Protein AF-A0A317CN21-F1 (afdb_monomer_lite)

Structure (mmCIF, N/CA/C/O backbone):
data_AF-A0A317CN21-F1
#
_entry.id   AF-A0A317CN21-F1
#
loop_
_atom_site.group_PDB
_atom_site.id
_atom_site.type_symbol
_atom_site.label_atom_id
_atom_site.label_alt_id
_atom_site.label_comp_id
_atom_site.label_asym_id
_atom_site.label_entity_id
_atom_site.label_seq_id
_atom_site.pdbx_PDB_ins_code
_atom_site.Cartn_x
_atom_site.Cartn_y
_atom_site.Cartn_z
_atom_site.occupancy
_atom_site.B_iso_or_equiv
_atom_site.auth_seq_id
_atom_site.auth_comp_id
_atom_site.auth_asym_id
_atom_site.auth_atom_id
_atom_site.pdbx_PDB_model_num
ATOM 1 N N . MET A 1 1 ? 0.277 -0.979 33.218 1.00 42.03 1 MET A N 1
ATOM 2 C CA . MET A 1 1 ? -0.436 -1.482 32.020 1.00 42.03 1 MET A CA 1
ATOM 3 C C . MET A 1 1 ? -1.861 -0.937 32.044 1.00 42.03 1 MET A C 1
ATOM 5 O O . MET A 1 1 ? -2.724 -1.525 32.680 1.00 42.03 1 MET A O 1
ATOM 9 N N . LYS A 1 2 ? -2.090 0.255 31.475 1.00 41.59 2 LYS A N 1
ATOM 10 C CA . LYS A 1 2 ? -3.412 0.903 31.476 1.00 41.59 2 LYS A CA 1
ATOM 11 C C . LYS A 1 2 ? -4.281 0.246 30.405 1.00 41.59 2 LYS A C 1
ATOM 13 O O . LYS A 1 2 ? -3.890 0.182 29.244 1.00 41.59 2 LYS A O 1
ATOM 18 N N . GLN A 1 3 ? -5.416 -0.289 30.835 1.00 57.91 3 GLN A N 1
ATOM 19 C CA . GLN A 1 3 ? -6.407 -0.935 29.988 1.00 57.91 3 GLN A CA 1
ATOM 20 C C . GLN A 1 3 ? -6.950 0.043 28.936 1.00 57.91 3 GLN A C 1
ATOM 22 O O . GLN A 1 3 ? -7.319 1.163 29.273 1.00 57.91 3 GLN A O 1
ATOM 27 N N . ALA A 1 4 ? -7.074 -0.405 27.685 1.00 45.97 4 ALA A N 1
ATOM 28 C CA . ALA A 1 4 ? -8.031 0.166 26.743 1.00 45.97 4 ALA A CA 1
ATOM 29 C C . ALA A 1 4 ? -9.234 -0.779 26.691 1.00 45.97 4 ALA A C 1
ATOM 31 O O . ALA A 1 4 ? -9.280 -1.773 25.956 1.00 45.97 4 ALA A O 1
ATOM 32 N N . GLN A 1 5 ? -10.145 -0.477 27.609 1.00 46.22 5 GLN A N 1
ATOM 33 C CA . GLN A 1 5 ? -11.569 -0.767 27.600 1.00 46.22 5 GLN A CA 1
ATOM 34 C C . GLN A 1 5 ? -12.124 -0.735 26.165 1.00 46.22 5 GLN A C 1
ATOM 36 O O . GLN A 1 5 ? -11.678 0.056 25.334 1.00 46.22 5 GLN A O 1
ATOM 41 N N . LEU A 1 6 ? -13.064 -1.636 25.876 1.00 52.81 6 LEU A N 1
ATOM 42 C CA . LEU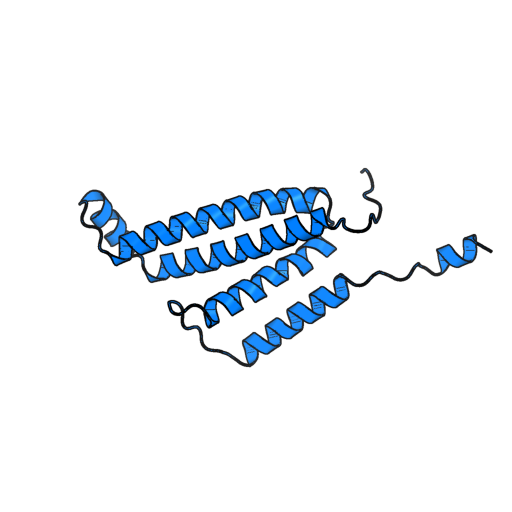 A 1 6 ? -13.756 -1.817 24.597 1.00 52.81 6 LEU A CA 1
ATOM 43 C C . LEU A 1 6 ? -14.583 -0.572 24.222 1.00 52.81 6 LEU A C 1
ATOM 45 O O . LEU A 1 6 ? -15.806 -0.634 24.178 1.00 52.81 6 LEU A O 1
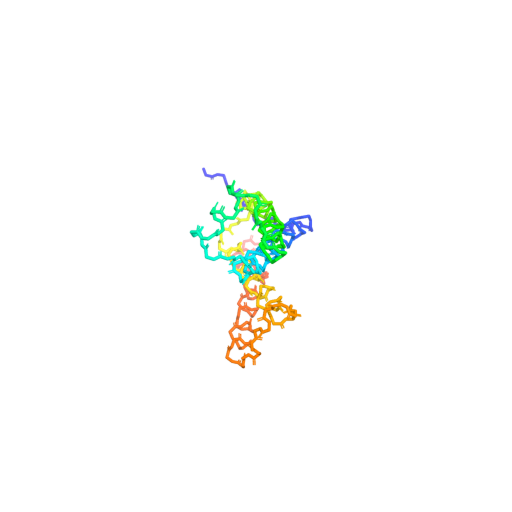ATOM 49 N N . ASN A 1 7 ? -13.945 0.568 23.961 1.00 51.91 7 ASN A N 1
ATOM 50 C CA . ASN A 1 7 ? -14.645 1.693 23.364 1.00 51.91 7 ASN A CA 1
ATOM 51 C C . ASN A 1 7 ? -15.054 1.296 21.939 1.00 51.91 7 ASN A C 1
ATOM 53 O O . ASN A 1 7 ? -14.225 0.744 21.200 1.00 51.91 7 ASN A O 1
ATOM 57 N N . PRO A 1 8 ? -16.315 1.541 21.541 1.00 63.34 8 PRO A N 1
ATOM 58 C CA . PRO A 1 8 ? -16.724 1.359 20.160 1.00 63.34 8 PRO A CA 1
ATOM 59 C C . PRO A 1 8 ? -15.805 2.203 19.274 1.00 63.34 8 PRO A C 1
ATOM 61 O O . PRO A 1 8 ? -15.498 3.356 19.585 1.00 63.34 8 PRO A O 1
ATOM 64 N N . ILE A 1 9 ? -15.311 1.597 18.196 1.00 70.12 9 ILE A N 1
ATOM 65 C CA . ILE A 1 9 ? -14.409 2.264 17.260 1.00 70.12 9 ILE A CA 1
ATOM 66 C C . ILE A 1 9 ? -15.154 3.478 16.696 1.00 70.12 9 ILE A C 1
ATOM 68 O O . ILE A 1 9 ? -16.180 3.325 16.035 1.00 70.12 9 ILE A O 1
ATOM 72 N N . SER A 1 10 ? -14.657 4.683 16.984 1.00 81.38 10 SER A N 1
ATOM 73 C CA . SER A 1 10 ? -15.277 5.915 16.493 1.00 81.38 10 SER A CA 1
AT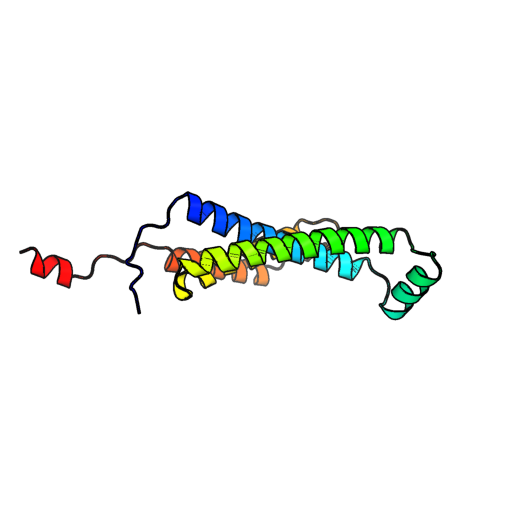OM 74 C C . SER A 1 10 ? -15.262 5.955 14.960 1.00 81.38 10 SER A C 1
ATOM 76 O O . SER A 1 10 ? -14.352 5.408 14.332 1.00 81.38 10 SER A O 1
ATOM 78 N N . ALA A 1 11 ? -16.221 6.646 14.337 1.00 85.38 11 ALA A N 1
ATOM 79 C CA . ALA A 1 11 ? -16.248 6.807 12.878 1.00 85.38 11 ALA A CA 1
ATOM 80 C C . ALA A 1 11 ? -14.925 7.385 12.337 1.00 85.38 11 ALA A C 1
ATOM 82 O O . ALA A 1 11 ? -14.401 6.923 11.328 1.00 85.38 11 ALA A O 1
ATOM 83 N N . ARG A 1 12 ? -14.320 8.329 13.071 1.00 86.94 12 ARG A N 1
ATOM 84 C CA . ARG A 1 12 ? -13.005 8.898 12.743 1.00 86.94 12 ARG A CA 1
ATOM 85 C C . ARG A 1 12 ? -11.910 7.832 12.694 1.00 86.94 12 ARG A C 1
ATOM 87 O O . ARG A 1 12 ? -11.068 7.859 11.804 1.00 86.94 12 ARG A O 1
ATOM 94 N N . THR A 1 13 ? -11.921 6.892 13.632 1.00 86.44 13 THR A N 1
ATOM 95 C CA . THR A 1 13 ? -10.947 5.800 13.675 1.00 86.44 13 THR A CA 1
ATOM 96 C C . THR A 1 13 ? -11.075 4.881 12.462 1.00 86.44 13 THR A C 1
ATOM 98 O O . THR A 1 13 ? -10.063 4.525 11.862 1.00 86.44 13 THR A O 1
ATOM 101 N N . TRP A 1 14 ? -12.306 4.539 12.076 1.00 88.19 14 TRP A N 1
ATOM 102 C CA . TRP A 1 14 ? -12.568 3.754 10.869 1.00 88.19 14 TRP A CA 1
ATOM 103 C C . TRP A 1 14 ? -12.081 4.455 9.604 1.00 88.19 14 TRP A C 1
ATOM 105 O O . TRP A 1 14 ? -11.447 3.817 8.768 1.00 88.19 14 TRP A O 1
ATOM 115 N N . LEU A 1 15 ? -12.312 5.766 9.489 1.00 92.56 15 LEU A N 1
ATOM 116 C CA . LEU A 1 15 ? -11.831 6.556 8.354 1.00 92.56 15 LEU A CA 1
ATOM 117 C C . LEU A 1 15 ? -10.302 6.555 8.263 1.00 92.56 15 LEU A C 1
ATOM 119 O O . LEU A 1 15 ? -9.759 6.358 7.180 1.00 92.56 15 LEU A O 1
ATOM 123 N N . ILE A 1 16 ? -9.603 6.731 9.388 1.00 93.62 16 ILE A N 1
ATOM 124 C CA . ILE A 1 16 ? -8.133 6.735 9.408 1.00 93.62 16 ILE A CA 1
ATOM 125 C C . ILE A 1 16 ? -7.571 5.356 9.054 1.00 93.62 16 ILE A C 1
ATOM 127 O O . ILE A 1 16 ? -6.624 5.259 8.276 1.00 93.62 16 ILE A O 1
ATOM 131 N N . LEU A 1 17 ? -8.171 4.291 9.587 1.00 93.50 17 LEU A N 1
ATOM 132 C CA . LEU A 1 17 ? -7.801 2.918 9.258 1.00 93.50 17 LEU A CA 1
ATOM 133 C C . LEU A 1 17 ? -8.005 2.620 7.768 1.00 93.50 17 LEU A C 1
ATOM 135 O O . LEU A 1 17 ? -7.099 2.100 7.121 1.00 93.50 17 LEU A O 1
ATOM 139 N N . LEU A 1 18 ? -9.171 2.967 7.219 1.00 94.25 18 LEU A N 1
ATOM 140 C CA . LEU A 1 18 ? -9.473 2.751 5.806 1.00 94.25 18 LEU A CA 1
ATOM 141 C C . LEU A 1 18 ? -8.521 3.549 4.911 1.00 94.25 18 LEU A C 1
ATOM 143 O O . LEU A 1 18 ? -8.000 3.006 3.941 1.00 94.25 18 LEU A O 1
ATOM 147 N N . LEU A 1 19 ? -8.236 4.804 5.265 1.00 96.94 19 LEU A N 1
ATOM 148 C CA . LEU A 1 19 ? -7.268 5.628 4.548 1.00 96.94 19 LEU A CA 1
ATOM 149 C C . LEU A 1 19 ? -5.865 5.005 4.578 1.00 96.94 19 LEU A C 1
ATOM 151 O O . LEU A 1 19 ? -5.216 4.937 3.539 1.00 96.94 19 LEU A O 1
ATOM 155 N N . ALA A 1 20 ? -5.411 4.501 5.730 1.00 96.75 20 ALA A N 1
ATOM 156 C CA . ALA A 1 20 ? -4.127 3.805 5.840 1.00 96.75 20 ALA A CA 1
ATOM 157 C C . ALA A 1 20 ? -4.075 2.555 4.944 1.00 96.75 20 ALA A C 1
ATOM 159 O O . ALA A 1 20 ? -3.082 2.314 4.258 1.00 96.75 20 ALA A O 1
ATOM 160 N N . ILE A 1 21 ? -5.157 1.777 4.907 1.00 96.56 21 ILE A N 1
ATOM 161 C CA . ILE A 1 21 ? -5.272 0.578 4.068 1.00 96.56 21 ILE A CA 1
ATOM 162 C C . ILE A 1 21 ? -5.230 0.943 2.576 1.00 96.56 21 ILE A C 1
ATOM 164 O O . ILE A 1 21 ? -4.466 0.340 1.823 1.00 96.56 21 ILE A O 1
ATOM 168 N N . ILE A 1 22 ? -5.995 1.954 2.153 1.00 97.06 22 ILE A N 1
ATOM 169 C CA . ILE A 1 22 ? -6.028 2.415 0.758 1.00 97.06 22 ILE A CA 1
ATOM 170 C C . ILE A 1 22 ? -4.663 2.968 0.340 1.00 97.06 22 ILE A C 1
ATOM 172 O O . ILE A 1 22 ? -4.157 2.599 -0.716 1.00 97.06 22 ILE A O 1
ATOM 176 N N . LEU A 1 23 ? -4.029 3.799 1.172 1.00 97.88 23 LEU A N 1
ATOM 177 C CA . LEU A 1 23 ? -2.690 4.326 0.893 1.00 97.88 23 LEU A CA 1
ATOM 178 C C . LEU A 1 23 ? -1.641 3.215 0.801 1.00 97.88 23 LEU A C 1
ATOM 180 O O . LEU A 1 23 ? -0.761 3.284 -0.052 1.00 97.88 23 LEU A O 1
ATOM 184 N N . THR A 1 24 ? -1.756 2.174 1.631 1.00 97.62 24 THR A N 1
ATOM 185 C CA . THR A 1 24 ? -0.892 0.987 1.536 1.00 97.62 24 THR A CA 1
ATOM 186 C C . THR A 1 24 ? -1.079 0.291 0.192 1.00 97.62 24 THR A C 1
ATOM 188 O O . THR A 1 24 ? -0.092 -0.036 -0.464 1.00 97.62 24 THR A O 1
ATOM 191 N N . ALA A 1 25 ? -2.329 0.112 -0.246 1.00 97.06 25 ALA A N 1
ATOM 192 C CA . ALA A 1 25 ? -2.628 -0.530 -1.518 1.00 97.06 25 ALA A CA 1
ATOM 193 C C . ALA A 1 25 ? -2.120 0.279 -2.719 1.00 97.06 25 ALA A C 1
ATOM 195 O O . ALA A 1 25 ? -1.426 -0.268 -3.573 1.00 97.06 25 ALA A O 1
ATOM 196 N N . ILE A 1 26 ? -2.392 1.588 -2.744 1.00 96.69 26 ILE A N 1
ATOM 197 C CA . ILE A 1 26 ? -1.870 2.507 -3.764 1.00 96.69 26 ILE A CA 1
ATOM 198 C C . ILE A 1 26 ? -0.339 2.452 -3.775 1.00 96.69 26 ILE A C 1
ATOM 200 O O . ILE A 1 26 ? 0.256 2.258 -4.830 1.00 96.69 26 ILE A O 1
ATOM 204 N N . GLY A 1 27 ? 0.298 2.543 -2.603 1.00 97.50 27 GLY A N 1
ATOM 205 C CA . GLY A 1 27 ? 1.751 2.471 -2.471 1.00 97.50 27 GLY A CA 1
ATOM 206 C C . GLY A 1 27 ? 2.338 1.212 -3.109 1.00 97.50 27 GLY A C 1
ATOM 207 O O . GLY A 1 27 ? 3.251 1.302 -3.927 1.00 97.50 27 GLY A O 1
ATOM 208 N N . GLN A 1 28 ? 1.772 0.045 -2.800 1.00 96.75 28 GLN A N 1
ATOM 209 C CA . GLN A 1 28 ? 2.234 -1.233 -3.347 1.00 96.75 28 GLN A CA 1
ATOM 210 C C . GLN A 1 28 ? 2.018 -1.356 -4.862 1.00 96.75 28 GLN A C 1
ATOM 212 O O . GLN A 1 28 ? 2.905 -1.851 -5.558 1.00 96.75 28 GLN A O 1
ATOM 217 N N . ILE A 1 29 ? 0.885 -0.879 -5.387 1.00 96.25 29 ILE A N 1
ATOM 218 C CA . ILE A 1 29 ? 0.606 -0.895 -6.832 1.00 96.25 29 ILE A CA 1
ATOM 219 C C . ILE A 1 29 ? 1.609 -0.013 -7.579 1.00 96.25 29 ILE A C 1
ATOM 221 O O . ILE A 1 29 ? 2.221 -0.464 -8.543 1.00 96.25 29 ILE A O 1
ATOM 225 N N . PHE A 1 30 ? 1.835 1.216 -7.112 1.00 96.75 30 PHE A N 1
ATOM 226 C CA . PHE A 1 30 ? 2.774 2.145 -7.745 1.00 96.75 30 PHE A CA 1
ATOM 227 C C . PHE A 1 30 ? 4.230 1.679 -7.639 1.00 96.75 30 PHE A C 1
ATOM 229 O O . PHE A 1 30 ? 4.982 1.787 -8.605 1.00 96.75 30 PHE A O 1
ATOM 236 N N . MET A 1 31 ? 4.626 1.065 -6.519 1.00 96.88 31 MET A N 1
ATOM 237 C CA . MET A 1 31 ? 5.936 0.410 -6.421 1.00 96.88 31 MET A CA 1
ATOM 238 C C . MET A 1 31 ? 6.072 -0.741 -7.422 1.00 96.88 31 MET A C 1
ATOM 240 O O . MET A 1 31 ? 7.126 -0.898 -8.035 1.00 96.88 31 MET A O 1
ATOM 244 N N . LYS A 1 32 ? 5.013 -1.534 -7.624 1.00 95.81 32 LYS A N 1
ATOM 245 C CA . LYS A 1 32 ? 5.022 -2.611 -8.618 1.00 95.81 32 LYS A CA 1
ATOM 246 C C . LYS A 1 32 ? 5.101 -2.067 -10.046 1.00 95.81 32 LYS A C 1
ATOM 248 O O . LYS A 1 32 ? 5.856 -2.616 -10.840 1.00 95.81 32 LYS A O 1
ATOM 253 N N . LEU A 1 33 ? 4.370 -0.997 -10.358 1.00 94.88 33 LEU A N 1
ATOM 254 C CA . LEU A 1 33 ? 4.431 -0.312 -11.654 1.00 94.88 33 LEU A CA 1
ATOM 255 C C . LEU A 1 33 ? 5.826 0.235 -11.935 1.00 94.88 33 LEU A C 1
ATOM 257 O O . LEU A 1 33 ? 6.386 -0.037 -12.994 1.00 94.88 33 LEU A O 1
ATOM 261 N N . SER A 1 34 ? 6.410 0.917 -10.954 1.00 95.62 34 SER A N 1
ATOM 262 C CA . SER A 1 34 ? 7.785 1.398 -11.014 1.00 95.62 34 SER A CA 1
ATOM 263 C C . SER A 1 34 ? 8.773 0.262 -11.287 1.00 95.62 34 SER A C 1
ATOM 265 O O . SER A 1 34 ? 9.573 0.349 -12.213 1.00 95.62 34 SER A O 1
ATOM 267 N N . ALA A 1 35 ? 8.663 -0.849 -10.555 1.00 94.56 35 ALA A N 1
ATOM 268 C CA . ALA A 1 35 ? 9.551 -1.998 -10.717 1.00 94.56 35 ALA A CA 1
ATOM 269 C C . ALA A 1 35 ? 9.443 -2.687 -12.090 1.00 94.56 35 ALA A C 1
ATOM 271 O O . ALA A 1 35 ? 10.362 -3.404 -12.472 1.00 94.56 35 ALA A O 1
ATOM 272 N N . VAL A 1 36 ? 8.326 -2.520 -12.804 1.00 93.69 36 VAL A N 1
ATOM 273 C CA . VAL A 1 36 ? 8.138 -3.051 -14.166 1.00 93.69 36 VAL A CA 1
ATOM 274 C C . VAL A 1 36 ? 8.650 -2.074 -15.230 1.00 93.69 36 VAL A C 1
ATOM 276 O O . VAL A 1 36 ? 9.073 -2.520 -16.289 1.00 93.69 36 VAL A O 1
ATOM 279 N N . GLN A 1 37 ? 8.611 -0.766 -14.962 1.00 93.38 37 GLN A N 1
ATOM 280 C CA . GLN A 1 37 ? 9.000 0.281 -15.915 1.00 93.38 37 GLN A CA 1
ATOM 281 C C . GLN A 1 37 ? 10.481 0.665 -15.843 1.00 93.38 37 GLN A C 1
ATOM 283 O O . GLN A 1 37 ? 11.033 1.132 -16.832 1.00 93.38 37 GLN A O 1
ATOM 288 N N . LEU A 1 38 ? 11.112 0.535 -14.674 1.00 95.06 38 LEU A N 1
ATOM 289 C CA . LEU A 1 38 ? 12.512 0.908 -14.499 1.00 95.06 38 LEU A CA 1
ATOM 290 C C . LEU A 1 38 ? 13.440 -0.091 -15.191 1.00 95.06 38 LEU A C 1
ATOM 292 O O . LEU A 1 38 ? 13.305 -1.306 -15.022 1.00 95.06 38 LEU A O 1
ATOM 296 N N . SER A 1 39 ? 14.442 0.446 -15.885 1.00 94.06 39 SER A N 1
ATOM 297 C CA . SER A 1 39 ? 15.565 -0.336 -16.398 1.00 94.06 39 SER A CA 1
ATOM 298 C C . SER A 1 39 ? 16.297 -1.064 -15.267 1.00 94.06 39 SER A C 1
ATOM 300 O O . SER A 1 39 ? 16.185 -0.720 -14.082 1.00 94.06 39 SER A O 1
ATOM 302 N N . ALA A 1 40 ? 17.101 -2.068 -15.626 1.00 94.44 40 ALA A N 1
ATOM 303 C CA . ALA A 1 40 ? 17.918 -2.781 -14.653 1.00 94.44 40 ALA A CA 1
ATOM 304 C C . ALA A 1 40 ? 18.769 -1.795 -13.833 1.00 94.44 40 ALA A C 1
ATOM 306 O O . ALA A 1 40 ? 19.313 -0.835 -14.374 1.00 94.44 40 ALA A O 1
ATOM 307 N N . TRP A 1 41 ? 18.924 -2.049 -12.529 1.00 91.69 41 TRP A N 1
ATOM 308 C CA . TRP A 1 41 ? 19.575 -1.115 -11.597 1.00 91.69 41 TRP A CA 1
ATOM 309 C C . TRP A 1 41 ? 20.920 -0.561 -12.090 1.00 91.69 41 TRP A C 1
ATOM 311 O O . TRP A 1 41 ? 21.189 0.624 -11.918 1.00 91.69 41 TRP A O 1
ATOM 321 N N . GLY A 1 42 ? 21.759 -1.400 -12.708 1.00 92.88 42 GLY A N 1
ATOM 322 C CA . GLY A 1 42 ? 23.052 -0.969 -13.247 1.00 92.88 42 GLY A CA 1
ATOM 323 C C . GLY A 1 42 ? 22.925 0.027 -14.404 1.00 92.88 42 GLY A C 1
ATOM 324 O O . GLY A 1 42 ? 23.643 1.023 -14.431 1.00 92.88 42 GLY A O 1
ATOM 325 N N . GLU A 1 43 ? 21.987 -0.215 -15.319 1.00 93.81 43 GLU A N 1
ATOM 326 C CA . GLU A 1 43 ? 21.709 0.649 -16.472 1.00 93.81 43 GLU A CA 1
ATOM 327 C C . GLU A 1 43 ? 21.039 1.947 -16.028 1.00 93.81 43 GLU A C 1
ATOM 329 O O . GLU A 1 43 ? 21.485 3.024 -16.408 1.00 93.81 43 GLU A O 1
ATOM 334 N N . LEU A 1 44 ? 20.045 1.864 -15.137 1.00 94.50 44 LEU A N 1
ATOM 335 C CA . LEU A 1 44 ? 19.365 3.031 -14.578 1.00 94.50 44 LEU A CA 1
ATOM 336 C C . LEU A 1 44 ? 20.364 4.004 -13.939 1.00 94.50 44 LEU A C 1
ATOM 338 O O . LEU A 1 44 ? 20.318 5.203 -14.203 1.00 94.50 44 LEU A O 1
ATOM 342 N N . VAL A 1 45 ? 21.299 3.500 -13.127 1.00 95.44 45 VAL A N 1
ATOM 343 C CA . VAL A 1 45 ? 22.325 4.334 -12.482 1.00 95.44 45 VAL A CA 1
ATOM 344 C C . VAL A 1 45 ? 23.212 5.021 -13.522 1.00 95.44 45 VAL A C 1
ATOM 346 O O . VAL A 1 45 ? 23.467 6.220 -13.404 1.00 95.44 45 VAL A O 1
ATOM 349 N N . GLN A 1 46 ? 23.653 4.299 -14.555 1.00 95.56 46 GLN A N 1
ATOM 350 C CA . GLN A 1 46 ? 24.449 4.884 -15.639 1.00 95.56 46 GLN A CA 1
ATOM 351 C C . GLN A 1 46 ? 23.668 5.964 -16.395 1.00 95.56 46 GLN A C 1
ATOM 353 O O . GLN A 1 46 ? 24.192 7.061 -16.592 1.00 95.56 46 GLN A O 1
ATOM 358 N N . SER A 1 47 ? 22.408 5.697 -16.742 1.00 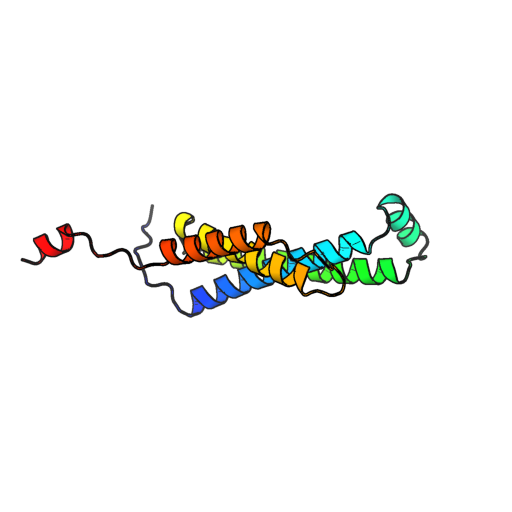94.44 47 SER A N 1
ATOM 359 C CA . SER A 1 47 ? 21.512 6.642 -17.417 1.00 94.44 47 SER A CA 1
ATOM 360 C C . SER A 1 47 ? 21.248 7.896 -16.582 1.00 94.44 47 SER A C 1
ATOM 362 O O . SER A 1 47 ? 21.195 8.994 -17.134 1.00 94.44 47 SER A O 1
ATOM 364 N N . ILE A 1 48 ? 21.151 7.772 -15.252 1.00 94.75 48 ILE A N 1
ATOM 365 C CA . ILE A 1 48 ? 21.050 8.922 -14.339 1.00 94.75 48 ILE A CA 1
ATOM 366 C C . ILE A 1 48 ? 22.333 9.761 -14.386 1.00 94.75 48 ILE A C 1
ATOM 368 O O . ILE A 1 48 ? 22.256 10.974 -14.576 1.00 94.75 48 ILE A O 1
ATOM 372 N N . TYR A 1 49 ? 23.511 9.141 -14.248 1.00 96.12 49 TYR A N 1
ATOM 373 C CA . TYR A 1 49 ? 24.790 9.866 -14.281 1.00 96.12 49 TYR A CA 1
ATOM 374 C C . TYR A 1 49 ? 25.049 10.549 -15.628 1.00 96.12 49 TYR A C 1
ATOM 376 O O . TYR A 1 49 ? 25.564 11.668 -15.664 1.00 96.12 49 TYR A O 1
ATOM 384 N N . ALA A 1 50 ? 24.684 9.888 -16.726 1.00 96.31 50 ALA A N 1
ATOM 385 C CA . ALA A 1 50 ? 24.839 10.401 -18.081 1.00 96.31 50 ALA A CA 1
ATOM 386 C C . ALA A 1 50 ? 23.731 11.386 -18.497 1.00 96.31 50 ALA A C 1
ATOM 388 O O . ALA A 1 50 ? 23.806 11.934 -19.596 1.00 96.31 50 ALA A O 1
ATOM 389 N N . TRP A 1 51 ? 22.713 11.615 -17.654 1.00 94.06 51 TRP A N 1
ATOM 390 C CA . TRP A 1 51 ? 21.511 12.392 -17.989 1.00 94.06 51 TRP A CA 1
ATOM 391 C C . TRP A 1 51 ? 20.777 11.883 -19.246 1.00 94.06 51 TRP A C 1
ATOM 393 O O . TRP A 1 51 ? 20.213 12.657 -20.017 1.00 94.06 51 TRP A O 1
ATOM 403 N N . GLN A 1 52 ? 20.767 10.565 -19.443 1.00 95.25 52 GLN A N 1
ATOM 404 C CA . GLN A 1 52 ? 20.191 9.862 -20.596 1.00 95.25 52 GLN A CA 1
ATOM 405 C C . GLN A 1 52 ? 19.073 8.908 -20.159 1.00 95.25 52 GLN A C 1
ATOM 407 O O . GLN A 1 52 ? 19.063 7.729 -20.499 1.00 95.25 52 GLN A O 1
ATOM 412 N N . LEU A 1 53 ? 18.127 9.412 -19.367 1.00 95.19 53 LEU A N 1
ATOM 413 C CA . LEU A 1 53 ? 16.971 8.629 -18.934 1.00 95.19 53 LEU A CA 1
ATOM 414 C C . LEU A 1 53 ? 15.999 8.395 -20.092 1.00 95.19 53 LEU A C 1
ATOM 416 O O . LEU A 1 53 ? 15.644 9.329 -20.819 1.00 95.19 53 LEU A O 1
ATOM 420 N N . SER A 1 54 ? 15.524 7.158 -20.228 1.00 95.44 54 SER A N 1
ATOM 421 C CA . SER A 1 54 ? 14.440 6.852 -21.155 1.00 95.44 54 SER A CA 1
ATOM 422 C C . SER A 1 54 ? 13.114 7.445 -20.655 1.00 95.44 54 SER A C 1
ATOM 424 O O . SER A 1 54 ? 12.949 7.788 -19.481 1.00 95.44 54 SER A O 1
ATOM 426 N N . SER A 1 55 ? 12.123 7.553 -21.544 1.00 94.94 55 SER A N 1
ATOM 427 C CA . SER A 1 55 ? 10.774 7.983 -21.138 1.00 94.94 55 SER A CA 1
ATOM 428 C C . SER A 1 55 ? 10.117 7.008 -20.152 1.00 94.94 55 SER A C 1
ATOM 430 O O . SER A 1 55 ? 9.282 7.430 -19.353 1.00 94.94 55 SER A O 1
ATOM 432 N N . GLU A 1 56 ? 10.487 5.727 -20.203 1.00 94.12 56 GLU A N 1
ATOM 433 C CA . GLU A 1 56 ? 10.002 4.691 -19.286 1.00 94.12 56 GLU A CA 1
ATOM 434 C C . GLU A 1 56 ? 10.643 4.838 -17.905 1.00 94.12 56 GLU A C 1
ATOM 436 O O . GLU A 1 56 ? 9.918 4.849 -16.914 1.00 94.12 56 GLU A O 1
ATOM 441 N N . ASP A 1 57 ? 11.951 5.106 -17.829 1.00 95.88 57 ASP A N 1
ATOM 442 C CA . ASP A 1 57 ? 12.627 5.345 -16.547 1.00 95.88 57 ASP A CA 1
ATOM 443 C C . ASP A 1 57 ? 12.067 6.576 -15.829 1.00 95.88 57 ASP A C 1
ATOM 445 O O . ASP A 1 57 ? 11.855 6.554 -14.618 1.00 95.88 57 ASP A O 1
ATOM 449 N N . ILE A 1 58 ? 11.781 7.654 -16.567 1.00 96.12 58 ILE A N 1
ATOM 450 C CA . ILE A 1 58 ? 11.184 8.867 -15.990 1.00 96.12 58 ILE A CA 1
ATOM 451 C C . ILE A 1 58 ? 9.818 8.545 -15.373 1.00 96.12 58 ILE A C 1
ATOM 453 O O . ILE A 1 58 ? 9.545 8.947 -14.241 1.00 96.12 58 ILE A O 1
ATOM 457 N N . ARG A 1 59 ? 8.964 7.801 -16.087 1.00 95.88 59 ARG A N 1
ATOM 458 C CA . ARG A 1 59 ? 7.657 7.369 -15.564 1.00 95.88 59 ARG A CA 1
ATOM 459 C C . ARG A 1 59 ? 7.818 6.430 -14.370 1.00 95.88 59 ARG A C 1
ATOM 461 O O . ARG A 1 59 ? 7.181 6.657 -13.345 1.00 95.88 59 ARG A O 1
ATOM 468 N N . GLY A 1 60 ? 8.742 5.476 -14.446 1.00 96.12 60 GLY A N 1
ATOM 469 C CA . GLY A 1 60 ? 9.053 4.553 -13.359 1.00 96.12 60 GLY A CA 1
ATOM 470 C C . GLY A 1 60 ? 9.543 5.260 -12.091 1.00 96.12 60 GLY A C 1
ATOM 471 O O . GLY A 1 60 ? 9.157 4.870 -10.988 1.00 96.12 60 GLY A O 1
ATOM 472 N N . LEU A 1 61 ? 10.337 6.329 -12.217 1.00 96.62 61 LEU A N 1
ATOM 473 C CA . LEU A 1 61 ? 10.785 7.163 -11.092 1.00 96.62 61 LEU A CA 1
ATOM 474 C C . LEU A 1 61 ? 9.650 8.020 -10.505 1.00 96.62 61 LEU A C 1
ATOM 476 O O . LEU A 1 61 ? 9.593 8.226 -9.288 1.00 96.62 61 LEU A O 1
ATOM 480 N N . LEU A 1 62 ? 8.728 8.507 -11.339 1.00 96.94 62 LEU A N 1
ATOM 481 C CA . LEU A 1 62 ? 7.524 9.198 -10.867 1.00 96.94 62 LEU A CA 1
ATOM 482 C C . LEU A 1 62 ? 6.610 8.239 -10.097 1.00 96.94 62 LEU A C 1
ATOM 484 O O . LEU A 1 62 ? 6.214 8.548 -8.971 1.00 96.94 62 LEU A O 1
ATOM 488 N N . ASP A 1 63 ? 6.352 7.054 -10.651 1.00 96.38 63 ASP A N 1
ATOM 489 C CA . ASP A 1 63 ? 5.553 6.019 -9.995 1.00 96.38 63 ASP A CA 1
ATOM 490 C C . ASP A 1 63 ? 6.205 5.564 -8.683 1.00 96.38 63 ASP A C 1
ATOM 492 O O . ASP A 1 63 ? 5.521 5.422 -7.669 1.00 96.38 63 ASP A O 1
ATOM 496 N N . PHE A 1 64 ? 7.537 5.437 -8.652 1.00 97.38 64 PHE A N 1
ATOM 497 C CA . PHE A 1 64 ? 8.288 5.176 -7.421 1.00 97.38 64 PHE A CA 1
ATOM 498 C C . PHE A 1 64 ? 8.019 6.246 -6.359 1.00 97.38 64 PHE A C 1
ATOM 500 O O . PHE A 1 64 ? 7.739 5.925 -5.203 1.00 97.38 64 PHE A O 1
ATOM 507 N N . SER A 1 65 ? 8.077 7.519 -6.757 1.00 97.94 65 SER A N 1
ATOM 508 C CA . SER A 1 65 ? 7.908 8.671 -5.865 1.00 97.94 65 SER A CA 1
ATOM 509 C C . SER A 1 65 ? 6.498 8.739 -5.273 1.00 97.94 65 SER A C 1
ATOM 511 O O . SER A 1 65 ? 6.332 9.007 -4.078 1.00 97.94 65 SER A O 1
ATOM 513 N N . VAL A 1 66 ? 5.476 8.445 -6.080 1.00 98.00 66 VAL A N 1
ATOM 514 C CA . VAL A 1 66 ? 4.088 8.306 -5.612 1.00 98.00 66 VAL A CA 1
ATOM 515 C C . VAL A 1 66 ? 3.972 7.116 -4.663 1.00 98.00 66 VAL A C 1
ATOM 517 O O . VAL A 1 66 ? 3.473 7.263 -3.544 1.00 98.00 66 VAL A O 1
ATOM 520 N N . GLY A 1 67 ? 4.492 5.957 -5.073 1.00 97.81 67 GLY A N 1
ATOM 521 C CA . GLY A 1 67 ? 4.432 4.718 -4.308 1.00 97.81 67 GLY A CA 1
ATOM 522 C C . GLY A 1 67 ? 5.040 4.859 -2.914 1.00 97.81 67 GLY A C 1
ATOM 523 O O . GLY A 1 67 ? 4.385 4.550 -1.914 1.00 97.81 67 GLY A O 1
ATOM 524 N N . ILE A 1 68 ? 6.264 5.389 -2.828 1.00 98.19 68 ILE A N 1
ATOM 525 C CA . ILE A 1 68 ? 6.973 5.559 -1.556 1.00 98.19 68 ILE A CA 1
ATOM 526 C C . ILE A 1 68 ? 6.301 6.597 -0.656 1.00 98.19 68 ILE A C 1
ATOM 528 O O . ILE A 1 68 ? 6.207 6.383 0.551 1.00 98.19 68 ILE A O 1
ATOM 532 N N . THR A 1 69 ? 5.762 7.675 -1.232 1.00 98.44 69 THR A N 1
ATOM 533 C CA . THR A 1 69 ? 5.048 8.712 -0.476 1.00 98.44 69 THR A CA 1
ATOM 534 C C . THR A 1 69 ? 3.759 8.158 0.124 1.00 98.44 69 THR A C 1
ATOM 536 O O . THR A 1 69 ? 3.524 8.304 1.325 1.00 98.44 69 THR A O 1
ATOM 539 N N . CYS A 1 70 ? 2.942 7.465 -0.675 1.00 98.19 70 CYS A N 1
ATOM 540 C CA . CYS A 1 70 ? 1.719 6.822 -0.196 1.00 98.19 70 CYS A CA 1
ATOM 541 C C . CYS A 1 70 ? 2.013 5.788 0.895 1.00 98.19 70 CYS A C 1
ATOM 543 O O . CYS A 1 70 ? 1.345 5.789 1.929 1.00 98.19 70 CYS A O 1
ATOM 545 N N . TYR A 1 71 ? 3.033 4.951 0.700 1.00 97.06 71 TYR A N 1
ATOM 546 C CA . TYR A 1 71 ? 3.417 3.928 1.671 1.00 97.06 71 TYR A CA 1
ATOM 547 C C . TYR A 1 71 ? 3.972 4.527 2.972 1.00 97.06 71 TYR A C 1
ATOM 549 O O . TYR A 1 71 ? 3.662 4.062 4.067 1.00 97.06 71 TYR A O 1
ATOM 557 N N . PHE A 1 72 ? 4.752 5.604 2.882 1.00 98.12 72 PHE A N 1
ATOM 558 C CA . PHE A 1 72 ? 5.232 6.317 4.062 1.00 98.12 72 PHE A CA 1
ATOM 559 C C . PHE A 1 72 ? 4.074 6.943 4.852 1.00 98.12 72 PHE A C 1
ATOM 561 O O . PHE A 1 72 ? 3.970 6.743 6.063 1.00 98.12 72 PHE A O 1
ATOM 568 N N . LEU A 1 73 ? 3.152 7.639 4.178 1.00 98.19 73 LEU A N 1
ATOM 569 C CA . LEU A 1 73 ? 1.960 8.200 4.822 1.00 98.19 73 LEU A CA 1
ATOM 570 C C . LEU A 1 73 ? 1.076 7.108 5.436 1.00 98.19 73 LEU A C 1
ATOM 572 O O . LEU A 1 73 ? 0.563 7.287 6.544 1.00 98.19 73 LEU A O 1
ATOM 576 N N . SER A 1 74 ? 0.925 5.965 4.760 1.00 97.62 74 SER A N 1
ATOM 577 C CA . SER A 1 74 ? 0.167 4.836 5.298 1.00 97.62 74 SER A CA 1
ATOM 578 C C . SER A 1 74 ? 0.789 4.300 6.584 1.00 97.62 74 SER A C 1
ATOM 580 O O . SER A 1 74 ? 0.064 4.051 7.546 1.00 97.62 74 SER A O 1
ATOM 582 N N . MET A 1 75 ? 2.121 4.211 6.644 1.00 96.81 75 MET A N 1
ATOM 583 C CA . MET A 1 75 ? 2.860 3.802 7.837 1.00 96.81 75 MET A CA 1
ATOM 584 C C . MET A 1 75 ? 2.618 4.756 9.014 1.00 96.81 75 MET A C 1
ATOM 586 O O . MET A 1 75 ? 2.385 4.296 10.133 1.00 96.81 75 MET A O 1
ATOM 590 N N . LEU A 1 76 ? 2.610 6.073 8.779 1.00 97.38 76 LEU A N 1
ATOM 591 C CA . LEU A 1 76 ? 2.317 7.060 9.827 1.00 97.38 76 LEU A CA 1
ATOM 592 C C . LEU A 1 76 ? 0.897 6.890 10.386 1.00 97.38 76 LEU A C 1
ATOM 594 O O . LEU A 1 76 ? 0.702 6.862 11.606 1.00 97.38 76 LEU A O 1
ATOM 598 N N . LEU A 1 77 ? -0.096 6.723 9.506 1.00 96.06 77 LEU A N 1
ATOM 599 C CA . LEU A 1 77 ? -1.476 6.457 9.924 1.00 96.06 77 LEU A CA 1
ATOM 600 C C . LEU A 1 77 ? -1.606 5.104 10.630 1.00 96.06 77 LEU A C 1
ATOM 602 O O . LEU A 1 77 ? -2.369 4.983 11.585 1.00 96.06 77 LEU A O 1
ATOM 606 N N . TRP A 1 78 ? -0.849 4.099 10.197 1.00 95.12 78 TRP A N 1
ATOM 607 C CA . TRP A 1 78 ? -0.838 2.773 10.802 1.00 95.12 78 TRP A CA 1
ATOM 608 C C . TRP A 1 78 ? -0.298 2.799 12.234 1.00 95.12 78 TRP A C 1
ATOM 610 O O . TRP A 1 78 ? -0.928 2.247 13.136 1.00 95.12 78 TRP A O 1
ATOM 620 N N . ILE A 1 79 ? 0.807 3.508 12.482 1.00 94.31 79 ILE A N 1
ATOM 621 C CA . ILE A 1 79 ? 1.336 3.719 13.840 1.00 94.31 79 ILE A CA 1
ATOM 622 C C . ILE A 1 79 ? 0.280 4.393 14.721 1.00 94.31 79 ILE A C 1
ATOM 624 O O . ILE A 1 79 ? 0.048 3.963 15.854 1.00 94.31 79 ILE A O 1
ATOM 628 N N . TYR A 1 80 ? -0.406 5.409 14.191 1.00 92.19 80 TYR A N 1
ATOM 629 C CA . TYR A 1 80 ? -1.503 6.057 14.903 1.00 92.19 80 TYR A CA 1
ATOM 630 C C . TYR A 1 80 ? -2.636 5.067 15.217 1.00 92.19 80 TYR A C 1
ATOM 632 O O . TYR A 1 80 ? -3.058 4.985 16.367 1.00 92.19 80 TYR A O 1
ATOM 640 N N . VAL A 1 81 ? -3.068 4.252 14.250 1.00 91.25 81 VAL A N 1
ATOM 641 C CA . VAL A 1 81 ? -4.072 3.188 14.431 1.00 91.25 81 VAL A CA 1
ATOM 642 C C . VAL A 1 81 ? -3.702 2.220 15.554 1.00 91.25 81 VAL A C 1
ATOM 644 O O . VAL A 1 81 ? -4.529 1.920 16.422 1.00 91.25 81 VAL A O 1
ATOM 647 N N . LEU A 1 82 ? -2.452 1.763 15.579 1.00 90.75 82 LEU A N 1
ATOM 648 C CA . LEU A 1 82 ? -1.960 0.826 16.588 1.00 90.75 82 LEU A CA 1
ATOM 649 C C . LEU A 1 82 ? -1.896 1.419 18.002 1.00 90.75 82 LEU A C 1
ATOM 651 O O . LEU A 1 82 ? -1.860 0.663 18.972 1.00 90.75 82 LEU A O 1
ATOM 655 N N . SER A 1 83 ? -1.928 2.747 18.149 1.00 90.12 83 SER A N 1
ATOM 656 C CA . SER A 1 83 ? -1.923 3.391 19.470 1.00 90.12 83 SER A CA 1
ATOM 657 C C . SER A 1 83 ? -3.219 3.180 20.269 1.00 90.12 83 SER A C 1
ATOM 659 O O . SER A 1 83 ? -3.210 3.307 21.493 1.00 90.12 83 SER A O 1
ATOM 661 N N . PHE A 1 84 ? -4.326 2.823 19.607 1.00 84.75 84 PHE A N 1
ATOM 662 C CA . PHE A 1 84 ? -5.634 2.622 20.250 1.00 84.75 84 PHE A CA 1
ATOM 663 C C . PHE A 1 84 ? -6.360 1.333 19.831 1.00 84.75 84 PHE A C 1
ATOM 665 O O . PHE A 1 84 ? -7.294 0.919 20.522 1.00 84.75 84 PHE A O 1
ATOM 672 N N . LEU A 1 85 ? -5.967 0.674 18.733 1.00 85.88 85 LEU A N 1
ATOM 673 C CA . LEU A 1 85 ? -6.505 -0.633 18.341 1.00 85.88 85 LEU A CA 1
ATOM 674 C C . LEU A 1 85 ? -5.571 -1.767 18.768 1.00 85.88 85 LEU A C 1
ATOM 676 O O . LEU A 1 85 ? -4.372 -1.751 18.511 1.00 85.88 85 LEU A O 1
ATOM 680 N N . LYS A 1 86 ? -6.144 -2.812 19.377 1.00 85.88 86 LYS A N 1
ATOM 681 C CA . LYS A 1 86 ? -5.403 -4.043 19.680 1.00 85.88 86 LYS A CA 1
ATOM 682 C C . LYS A 1 86 ? -4.956 -4.712 18.383 1.00 85.88 86 LYS A C 1
ATOM 684 O O . LYS A 1 86 ? -5.747 -4.834 17.447 1.00 85.88 86 LYS A O 1
ATOM 689 N N . LEU A 1 87 ? -3.734 -5.245 18.385 1.00 85.31 87 LEU A N 1
ATOM 690 C CA . LEU A 1 87 ? -3.150 -5.961 17.246 1.00 85.31 87 LEU A CA 1
ATOM 691 C C . LEU A 1 87 ? -4.087 -7.058 16.708 1.00 85.31 87 LEU A C 1
ATOM 693 O O . LEU A 1 87 ? -4.319 -7.123 15.506 1.00 85.31 87 LEU A O 1
ATOM 697 N N . SER A 1 88 ? -4.724 -7.843 17.584 1.00 85.00 88 SER A N 1
ATOM 698 C CA . SER A 1 88 ? -5.657 -8.913 17.188 1.00 85.00 88 SER A CA 1
ATOM 699 C C . SER A 1 88 ? -6.882 -8.446 16.389 1.00 85.00 88 SER A C 1
ATOM 701 O O . SER A 1 88 ? -7.468 -9.249 15.672 1.00 85.00 88 SER A O 1
ATOM 703 N N . ARG A 1 89 ? -7.268 -7.166 16.487 1.00 84.12 89 ARG A N 1
ATOM 704 C CA . ARG A 1 89 ? -8.320 -6.555 15.654 1.00 84.12 89 ARG A CA 1
ATOM 705 C C . ARG A 1 89 ? -7.747 -5.822 14.447 1.00 84.12 89 ARG A C 1
ATOM 707 O O . ARG A 1 89 ? -8.342 -5.852 13.377 1.00 84.12 89 ARG A O 1
ATOM 714 N N . ALA A 1 90 ? -6.601 -5.169 14.618 1.00 88.19 90 ALA A N 1
ATOM 715 C CA . ALA A 1 90 ? -5.979 -4.368 13.573 1.00 88.19 90 ALA A CA 1
ATOM 716 C C . ALA A 1 90 ? -5.474 -5.228 12.401 1.00 88.19 90 ALA A C 1
ATOM 718 O O . ALA A 1 90 ? -5.726 -4.878 11.253 1.00 88.19 90 ALA A O 1
ATOM 719 N N . TYR A 1 91 ? -4.806 -6.358 12.664 1.00 89.75 91 TYR A N 1
ATOM 720 C CA . TYR A 1 91 ? -4.222 -7.197 11.605 1.00 89.75 91 TYR A CA 1
ATOM 721 C C . TYR A 1 91 ? -5.260 -7.799 10.645 1.00 89.75 91 TYR A C 1
ATOM 723 O O . TYR A 1 91 ? -5.042 -7.726 9.435 1.00 89.75 91 TYR A O 1
ATOM 731 N N . PRO A 1 92 ? -6.405 -8.329 11.118 1.00 89.50 92 PRO A N 1
ATOM 732 C CA . PRO A 1 92 ? -7.479 -8.742 10.220 1.00 89.50 92 PRO A CA 1
ATOM 733 C C . PRO A 1 92 ? -7.970 -7.590 9.343 1.00 89.50 92 PRO A C 1
ATOM 735 O O . PRO A 1 92 ? -8.106 -7.760 8.142 1.00 89.50 92 PRO A O 1
ATOM 738 N N . LEU A 1 93 ? -8.131 -6.382 9.881 1.00 90.62 93 LEU A N 1
ATOM 739 C CA . LEU A 1 93 ? -8.531 -5.229 9.068 1.00 90.62 93 LEU A CA 1
ATOM 740 C C . LEU A 1 93 ? -7.457 -4.829 8.047 1.00 90.62 93 LEU A C 1
ATOM 742 O O . LEU A 1 93 ? -7.785 -4.545 6.899 1.00 90.62 93 LEU A O 1
ATOM 746 N N . LEU A 1 94 ? -6.177 -4.877 8.426 1.00 92.56 94 LEU A N 1
ATOM 747 C CA . LEU A 1 94 ? -5.059 -4.635 7.511 1.00 92.56 94 LEU A CA 1
ATOM 748 C C . LEU A 1 94 ? -5.037 -5.634 6.350 1.00 92.56 94 LEU A C 1
ATOM 750 O O . LEU A 1 94 ? -4.610 -5.275 5.257 1.00 92.56 94 LEU A O 1
ATOM 754 N N . SER A 1 95 ? -5.536 -6.860 6.545 1.00 92.69 95 SER A N 1
ATOM 755 C CA . SER A 1 95 ? -5.611 -7.848 5.464 1.00 92.69 95 SER A CA 1
ATOM 756 C C . SER A 1 95 ? -6.476 -7.389 4.278 1.00 92.69 95 SER A C 1
ATOM 758 O O . SER A 1 95 ? -6.254 -7.839 3.156 1.00 92.69 95 SER A O 1
ATOM 760 N N . LEU A 1 96 ? -7.378 -6.415 4.473 1.00 92.94 96 LEU A N 1
ATOM 761 C CA . LEU A 1 96 ? -8.111 -5.771 3.377 1.00 92.94 96 LEU A CA 1
ATOM 762 C C . LEU A 1 96 ? -7.189 -5.036 2.394 1.00 92.94 96 LEU A C 1
ATOM 764 O O . LEU A 1 96 ? -7.553 -4.884 1.231 1.00 92.94 96 LEU A O 1
ATOM 768 N N . ALA A 1 97 ? -5.986 -4.625 2.814 1.00 94.44 97 ALA A N 1
ATOM 769 C CA . ALA A 1 97 ? -4.994 -4.063 1.902 1.00 94.44 97 ALA A CA 1
ATOM 770 C C . ALA A 1 97 ? -4.657 -5.057 0.783 1.00 94.44 97 ALA A C 1
ATOM 772 O O . ALA A 1 97 ? -4.636 -4.657 -0.374 1.00 94.44 97 ALA A O 1
ATOM 773 N N . TYR A 1 98 ? -4.509 -6.353 1.091 1.00 91.75 98 TYR A N 1
ATOM 774 C CA . TYR A 1 98 ? -4.268 -7.385 0.073 1.00 91.75 98 TYR A CA 1
ATOM 775 C C . TYR A 1 98 ? -5.395 -7.456 -0.955 1.00 91.75 98 TYR A C 1
ATOM 777 O O . TYR A 1 98 ? -5.133 -7.605 -2.147 1.00 91.75 98 TYR A O 1
ATOM 785 N N . VAL A 1 99 ? -6.644 -7.317 -0.504 1.00 93.56 99 VAL A N 1
ATOM 786 C CA . VAL A 1 99 ? -7.809 -7.301 -1.394 1.00 93.56 99 VAL A CA 1
ATOM 787 C C . VAL A 1 99 ? -7.711 -6.119 -2.357 1.00 93.56 99 VAL A C 1
ATOM 789 O O . VAL A 1 99 ? -7.796 -6.312 -3.566 1.00 93.56 99 VAL A O 1
ATOM 792 N N . PHE A 1 100 ? -7.468 -4.909 -1.848 1.00 94.69 100 PHE A N 1
ATOM 793 C CA . PHE A 1 100 ? -7.350 -3.719 -2.695 1.00 94.69 100 PHE A CA 1
ATOM 794 C C . PHE A 1 100 ? -6.144 -3.762 -3.634 1.00 94.69 100 PHE A C 1
ATOM 796 O O . PHE A 1 100 ? -6.261 -3.332 -4.777 1.00 94.69 100 PHE A O 1
ATOM 803 N N . VAL A 1 101 ? -5.012 -4.304 -3.185 1.00 94.62 101 VAL A N 1
ATOM 804 C CA . VAL A 1 101 ? -3.806 -4.472 -4.010 1.00 94.62 101 VAL A CA 1
ATOM 805 C C . VAL A 1 101 ? -4.086 -5.408 -5.171 1.00 94.62 101 VAL A C 1
ATOM 807 O O . VAL A 1 101 ? -3.784 -5.061 -6.307 1.00 94.62 101 VAL A O 1
ATOM 810 N N . TYR A 1 102 ? -4.697 -6.564 -4.907 1.00 91.81 102 TYR A N 1
ATOM 811 C CA . TYR A 1 102 ? -5.036 -7.511 -5.962 1.00 91.81 102 TYR A CA 1
ATOM 812 C C . TYR A 1 102 ? -6.055 -6.932 -6.941 1.00 91.81 102 TYR A C 1
ATOM 814 O O . TYR A 1 102 ? -5.844 -7.002 -8.148 1.00 91.81 102 TYR A O 1
ATOM 822 N N . LEU A 1 103 ? -7.138 -6.326 -6.441 1.00 90.94 103 LEU A N 1
ATOM 823 C CA . LEU A 1 103 ? -8.127 -5.693 -7.314 1.00 90.94 103 LEU A CA 1
ATOM 824 C C . LEU A 1 103 ? -7.471 -4.601 -8.163 1.00 90.94 103 LEU A C 1
ATOM 826 O O . LEU A 1 103 ? -7.694 -4.546 -9.367 1.00 90.94 103 LEU A O 1
ATOM 830 N N . GLY A 1 104 ? -6.610 -3.781 -7.563 1.00 90.31 104 GLY A N 1
ATOM 831 C CA . GLY A 1 104 ? -5.826 -2.796 -8.292 1.00 90.31 104 GLY A CA 1
ATOM 832 C C . GLY A 1 104 ? -4.920 -3.428 -9.346 1.00 90.31 104 GLY A C 1
ATOM 833 O O . GLY A 1 104 ? -4.917 -2.963 -10.474 1.00 90.31 104 GLY A O 1
ATOM 834 N N . ALA A 1 105 ? -4.216 -4.516 -9.038 1.00 89.56 105 ALA A N 1
ATOM 835 C CA . ALA A 1 105 ? -3.348 -5.206 -9.994 1.00 89.56 105 ALA A CA 1
ATOM 836 C C . ALA A 1 105 ? -4.114 -5.812 -11.185 1.00 89.56 105 ALA A C 1
ATOM 838 O O . ALA A 1 105 ? -3.623 -5.765 -12.311 1.00 89.56 105 ALA A O 1
ATOM 839 N N . VAL A 1 106 ? -5.317 -6.341 -10.947 1.00 88.00 106 VAL A N 1
ATOM 840 C CA . VAL A 1 106 ? -6.196 -6.891 -11.992 1.00 88.00 106 VAL A CA 1
ATOM 841 C C . VAL A 1 106 ? -6.785 -5.783 -12.867 1.00 88.00 106 VAL A C 1
ATOM 843 O O . VAL A 1 106 ? -6.832 -5.919 -14.086 1.00 88.00 106 VAL A O 1
ATOM 846 N N . PHE A 1 107 ? -7.262 -4.689 -12.265 1.00 87.19 107 PHE A N 1
ATOM 847 C CA . PHE A 1 107 ? -7.940 -3.618 -13.004 1.00 87.19 107 PHE A CA 1
ATOM 848 C C . PHE A 1 107 ? -6.986 -2.579 -13.601 1.00 87.19 107 PHE A C 1
ATOM 850 O O . PHE A 1 107 ? -7.406 -1.792 -14.452 1.00 87.19 107 PHE A O 1
ATOM 857 N N . TRP A 1 108 ? -5.725 -2.536 -13.166 1.00 86.62 108 TRP A N 1
ATOM 858 C CA . TRP A 1 108 ? -4.768 -1.563 -13.675 1.00 86.62 108 TRP A CA 1
ATOM 859 C C . TRP A 1 108 ? -4.205 -2.002 -15.036 1.00 86.62 108 TRP A C 1
ATOM 861 O O . TRP A 1 108 ? -3.517 -3.025 -15.116 1.00 86.62 108 TRP A O 1
ATOM 871 N N . PRO A 1 109 ? -4.398 -1.205 -16.105 1.00 78.38 109 PRO A N 1
ATOM 872 C CA . PRO A 1 109 ? -4.063 -1.603 -17.478 1.00 78.38 109 PRO A CA 1
ATOM 873 C C . PRO A 1 109 ? -2.560 -1.823 -17.716 1.00 78.38 109 PRO A C 1
ATOM 875 O O . PRO A 1 109 ? -2.174 -2.467 -18.686 1.00 78.38 109 PRO A O 1
ATOM 878 N N . GLY A 1 110 ? -1.705 -1.283 -16.843 1.00 74.94 110 GLY A N 1
ATOM 879 C CA . GLY A 1 110 ? -0.253 -1.477 -16.889 1.00 74.94 110 GLY A CA 1
ATOM 880 C C . GLY A 1 110 ? 0.262 -2.760 -16.225 1.00 74.94 110 GLY A C 1
ATOM 881 O O . GLY A 1 110 ? 1.432 -3.076 -16.402 1.00 74.94 110 GLY A O 1
ATOM 882 N N . LEU A 1 111 ? -0.562 -3.485 -15.454 1.00 81.25 111 LEU A N 1
ATOM 883 C CA . LEU A 1 111 ? -0.140 -4.713 -14.758 1.00 81.25 111 LEU A CA 1
ATOM 884 C C . LEU A 1 111 ? -0.756 -5.980 -15.351 1.00 81.25 111 LEU A C 1
ATOM 886 O O . LEU A 1 111 ? -0.074 -7.001 -15.358 1.00 81.25 111 LEU A O 1
ATOM 890 N N . ASN A 1 112 ? -1.990 -5.905 -15.868 1.00 76.19 112 ASN A N 1
ATOM 891 C CA . ASN A 1 112 ? -2.696 -7.007 -16.539 1.00 76.19 112 ASN A CA 1
ATOM 892 C C . ASN A 1 112 ? -2.543 -8.362 -15.821 1.00 76.19 112 ASN A C 1
ATOM 894 O O . ASN A 1 112 ? -2.279 -9.380 -16.460 1.00 76.19 112 ASN A O 1
ATOM 898 N N . GLU A 1 113 ? -2.668 -8.388 -14.489 1.00 80.81 113 GLU A N 1
ATOM 899 C CA . GLU A 1 113 ? -2.635 -9.662 -13.769 1.00 80.81 113 GLU A CA 1
ATOM 900 C C . GLU A 1 113 ? -3.860 -10.515 -14.121 1.00 80.81 113 GLU A C 1
ATOM 902 O O . GLU A 1 113 ? -5.000 -10.048 -14.055 1.00 80.81 113 GLU A O 1
ATOM 907 N N . ASP A 1 114 ? -3.623 -11.795 -14.422 1.00 79.81 114 ASP A N 1
ATOM 908 C CA . ASP A 1 114 ? -4.691 -12.734 -14.748 1.00 79.81 114 ASP A CA 1
ATOM 909 C C . ASP A 1 114 ? -5.674 -12.916 -13.588 1.00 79.81 114 ASP A C 1
ATOM 911 O O . ASP A 1 114 ? -5.302 -13.191 -12.435 1.00 79.81 114 ASP A O 1
ATOM 915 N N . PHE A 1 115 ? -6.959 -12.857 -13.937 1.00 76.88 115 PHE A N 1
ATOM 916 C CA . PHE A 1 115 ? -8.057 -13.133 -13.026 1.00 76.88 115 PHE A CA 1
ATOM 917 C C . PHE A 1 115 ? -8.107 -14.632 -12.701 1.00 76.88 115 PHE A C 1
ATOM 919 O O . PHE A 1 115 ? -8.698 -15.437 -13.421 1.00 76.88 115 PHE A O 1
ATOM 926 N N . SER A 1 116 ? -7.469 -15.027 -11.599 1.00 85.94 116 SER A N 1
ATOM 927 C CA . SER A 1 116 ? -7.403 -16.427 -11.176 1.00 85.94 116 SER A CA 1
ATOM 928 C C . SER A 1 116 ? -8.522 -16.775 -10.199 1.00 85.94 116 SER A C 1
ATOM 930 O O . SER A 1 116 ? -8.668 -16.160 -9.140 1.00 85.94 116 SER A O 1
ATOM 932 N N . MET A 1 117 ? -9.259 -17.847 -10.504 1.00 82.81 117 MET A N 1
ATOM 933 C CA . MET A 1 117 ? -10.322 -18.371 -9.639 1.00 82.81 117 MET A CA 1
ATOM 934 C C . MET A 1 117 ? -9.811 -18.726 -8.232 1.00 82.81 117 MET A C 1
ATOM 936 O O . MET A 1 117 ? -10.506 -18.515 -7.240 1.00 82.81 117 MET A O 1
ATOM 940 N N . GLN A 1 118 ? -8.569 -19.209 -8.134 1.00 87.81 118 GLN A N 1
ATOM 941 C CA . GLN A 1 118 ? -7.929 -19.554 -6.861 1.00 87.81 118 GLN A CA 1
ATOM 942 C C . GLN A 1 118 ? -7.625 -18.303 -6.024 1.00 87.81 118 GLN A C 1
ATOM 944 O O . GLN A 1 118 ? -7.914 -18.281 -4.827 1.00 87.81 118 GLN A O 1
ATOM 949 N N . LYS A 1 119 ? -7.099 -17.239 -6.652 1.00 85.69 119 LYS A N 1
ATOM 950 C CA . LYS A 1 119 ? -6.812 -15.959 -5.977 1.00 85.69 119 LYS A CA 1
ATOM 951 C C . LYS A 1 119 ? -8.100 -15.315 -5.455 1.00 85.69 119 LYS A C 1
ATOM 953 O O . LYS A 1 119 ? -8.154 -14.880 -4.305 1.00 85.69 119 LYS A O 1
ATOM 958 N N . ASN A 1 120 ? -9.163 -15.346 -6.258 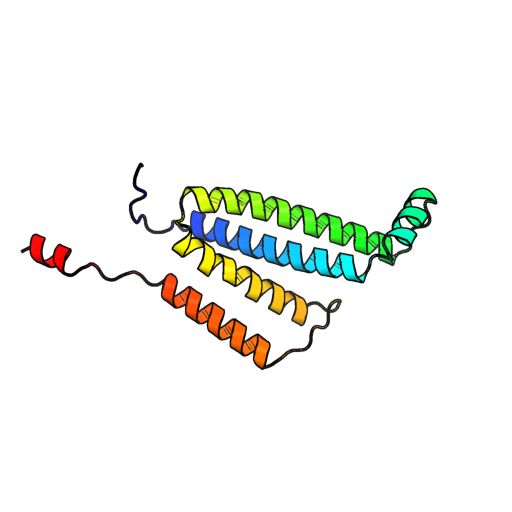1.00 86.69 120 ASN A N 1
ATOM 959 C CA . ASN A 1 120 ? -10.474 -14.819 -5.874 1.00 86.69 120 ASN A CA 1
ATOM 960 C C . ASN A 1 120 ? -11.086 -15.572 -4.684 1.00 86.69 120 ASN A C 1
ATOM 962 O O . ASN A 1 120 ? -11.652 -14.945 -3.788 1.00 86.69 120 ASN A O 1
ATOM 966 N N . LEU A 1 121 ? -10.941 -16.902 -4.635 1.00 91.00 121 LEU A N 1
ATOM 967 C CA . LEU A 1 121 ? -11.387 -17.694 -3.488 1.00 91.00 121 LEU A CA 1
ATOM 968 C C . LEU A 1 121 ? -10.609 -17.328 -2.215 1.00 91.00 121 LEU A C 1
ATOM 970 O O . LEU A 1 121 ? -11.212 -17.149 -1.158 1.00 91.00 121 LEU A O 1
ATOM 974 N N . GLY A 1 122 ? -9.288 -17.155 -2.318 1.00 90.38 122 GLY A N 1
ATOM 975 C CA . GLY A 1 122 ? -8.463 -16.679 -1.205 1.00 90.38 122 GLY A CA 1
ATOM 976 C C . GLY A 1 122 ? -8.919 -15.315 -0.676 1.00 90.38 122 GLY A C 1
ATOM 977 O O . GLY A 1 122 ? -9.040 -15.125 0.533 1.00 90.38 122 GLY A O 1
ATOM 978 N N . ILE A 1 123 ? -9.260 -14.388 -1.572 1.00 91.25 123 ILE A N 1
ATOM 979 C CA . ILE A 1 123 ? -9.798 -13.067 -1.211 1.00 91.25 123 ILE A CA 1
ATOM 980 C C . ILE A 1 123 ? -11.141 -13.173 -0.501 1.00 91.25 123 ILE A C 1
ATOM 982 O O . ILE A 1 123 ? -11.352 -12.494 0.504 1.00 91.25 123 ILE A O 1
ATOM 986 N N . LEU A 1 124 ? -12.033 -14.043 -0.977 1.00 91.44 124 LEU A N 1
ATOM 987 C CA . LEU A 1 124 ? -13.312 -14.275 -0.313 1.00 91.44 124 LEU A CA 1
ATOM 988 C C . LEU A 1 124 ? -13.102 -14.771 1.125 1.00 91.44 124 LEU A C 1
ATOM 990 O O . LEU A 1 124 ? -13.753 -14.278 2.045 1.00 91.44 124 LEU A O 1
ATOM 994 N N . ILE A 1 125 ? -12.151 -15.686 1.334 1.00 92.06 125 ILE A N 1
ATOM 995 C CA . ILE A 1 125 ? -11.787 -16.190 2.666 1.00 92.06 125 ILE A CA 1
ATOM 996 C C . ILE A 1 125 ? -11.257 -15.060 3.557 1.00 92.06 125 ILE A C 1
ATOM 998 O O . ILE A 1 125 ? -11.665 -14.966 4.717 1.00 92.06 125 ILE A O 1
ATOM 1002 N N . ILE A 1 126 ? -10.401 -14.180 3.026 1.00 91.94 126 ILE A N 1
ATOM 1003 C CA . ILE A 1 126 ? -9.905 -13.004 3.754 1.00 91.94 126 ILE A CA 1
ATOM 1004 C C . ILE A 1 126 ? -11.081 -12.132 4.200 1.00 91.94 126 ILE A C 1
ATOM 1006 O O . ILE A 1 126 ? -11.215 -11.861 5.392 1.00 91.94 126 ILE A O 1
ATOM 1010 N N . ILE A 1 127 ? -11.969 -11.753 3.275 1.00 91.12 127 ILE A N 1
ATOM 1011 C CA . ILE A 1 127 ? -13.131 -10.898 3.563 1.00 91.12 127 ILE A CA 1
ATOM 1012 C C . ILE A 1 127 ? -14.009 -11.518 4.657 1.00 91.12 127 ILE A C 1
ATOM 1014 O O . ILE A 1 127 ? -14.359 -10.840 5.625 1.00 91.12 127 ILE A O 1
ATOM 1018 N N . VAL A 1 128 ? -14.322 -12.812 4.548 1.00 91.25 128 VAL A N 1
ATOM 1019 C CA . VAL A 1 128 ? -15.106 -13.538 5.560 1.00 91.25 128 VAL A CA 1
ATOM 1020 C C . VAL A 1 128 ? -14.395 -13.528 6.916 1.00 91.25 128 VAL A C 1
ATOM 1022 O O . VAL A 1 128 ? -15.024 -13.231 7.934 1.00 91.25 128 VAL A O 1
ATOM 1025 N N . GLY A 1 129 ? -13.084 -13.780 6.945 1.00 89.31 129 GLY A N 1
ATOM 1026 C CA . GLY A 1 129 ? -12.280 -13.713 8.165 1.00 89.31 129 GLY A CA 1
ATOM 1027 C C . GLY A 1 129 ? -12.328 -12.335 8.833 1.00 89.31 129 GLY A C 1
ATOM 1028 O O . GLY A 1 129 ? -12.509 -12.244 10.050 1.00 89.31 129 GLY A O 1
ATOM 1029 N N . VAL A 1 130 ? -12.247 -11.257 8.046 1.00 88.44 130 VAL A N 1
ATOM 1030 C CA . VAL A 1 130 ? -12.364 -9.880 8.554 1.00 88.44 130 VAL A CA 1
ATOM 1031 C C . VAL A 1 130 ? -13.742 -9.615 9.160 1.00 88.44 130 VAL A C 1
ATOM 1033 O O . VAL A 1 130 ? -13.823 -9.034 10.247 1.00 88.44 130 VAL A O 1
ATOM 1036 N N . ILE A 1 131 ? -14.817 -10.056 8.497 1.00 86.88 131 ILE A N 1
ATOM 1037 C CA . ILE A 1 131 ? -16.190 -9.909 9.003 1.00 86.88 131 ILE A CA 1
ATOM 1038 C C . ILE A 1 131 ? -16.327 -10.610 10.356 1.00 86.88 131 ILE A C 1
ATOM 1040 O O . ILE A 1 131 ? -16.808 -9.993 11.305 1.00 86.88 131 ILE A O 1
ATOM 1044 N N . ILE A 1 132 ? -15.844 -11.851 10.472 1.00 86.19 132 ILE A N 1
ATOM 1045 C CA . ILE A 1 132 ? -15.930 -12.638 11.711 1.00 86.19 132 ILE A CA 1
ATOM 1046 C C . ILE A 1 132 ? -15.246 -11.927 12.879 1.00 86.19 132 ILE A C 1
ATOM 1048 O O . ILE A 1 132 ? -15.834 -11.807 13.953 1.00 86.19 132 ILE A O 1
ATOM 1052 N N . VAL A 1 133 ? -14.033 -11.411 12.671 1.00 82.44 133 VAL A N 1
ATOM 1053 C CA . VAL A 1 133 ? -13.288 -10.691 13.718 1.00 82.44 133 VAL A CA 1
ATOM 1054 C C . VAL A 1 133 ? -13.952 -9.362 14.090 1.00 82.44 133 VAL A C 1
ATOM 1056 O O . VAL A 1 133 ? -13.846 -8.910 15.233 1.00 82.44 133 VAL A O 1
ATOM 1059 N N . SER A 1 134 ? -14.626 -8.726 13.133 1.00 78.50 134 SER A N 1
ATOM 1060 C CA . SER A 1 134 ? -15.262 -7.420 13.324 1.00 78.50 134 SER A CA 1
ATOM 1061 C C . SER A 1 134 ? -16.638 -7.509 13.994 1.00 78.50 134 SER A C 1
ATOM 1063 O O . SER A 1 134 ? -17.182 -6.474 14.385 1.00 78.50 134 SER A O 1
ATOM 1065 N N . MET A 1 135 ? -17.205 -8.712 14.155 1.00 78.62 135 MET A N 1
ATOM 1066 C CA . MET A 1 135 ? -18.498 -8.889 14.815 1.00 78.62 135 MET A CA 1
ATOM 1067 C C . MET A 1 135 ? -18.439 -8.509 16.309 1.00 78.62 135 MET A C 1
ATOM 1069 O O . MET A 1 135 ? -17.457 -8.816 16.994 1.00 78.62 135 MET A O 1
ATOM 1073 N N . PRO A 1 136 ? -19.495 -7.878 16.862 1.00 65.06 136 PRO A N 1
ATOM 1074 C CA . PRO A 1 136 ? -19.586 -7.615 18.294 1.00 65.06 136 PRO A CA 1
ATOM 1075 C C . PRO A 1 136 ? -19.583 -8.934 19.076 1.00 65.06 136 PRO A C 1
ATOM 1077 O O . PRO A 1 136 ? -20.447 -9.788 18.877 1.00 65.06 136 PRO A O 1
ATOM 1080 N N . SER A 1 137 ? -18.632 -9.109 19.993 1.00 59.94 137 SER A N 1
ATOM 1081 C CA . SER A 1 137 ? -18.663 -10.223 20.943 1.00 59.94 137 SER A CA 1
ATOM 1082 C C . SER A 1 137 ? -19.890 -10.073 21.848 1.00 59.94 137 SER A C 1
ATOM 1084 O O . SER A 1 137 ? -20.024 -9.038 22.507 1.00 59.94 137 SER A O 1
ATOM 1086 N N . LYS A 1 138 ? -20.777 -11.080 21.888 1.00 50.25 138 LYS A N 1
ATOM 1087 C CA . LYS A 1 138 ? -21.912 -11.109 22.830 1.00 50.25 138 LYS A CA 1
ATOM 1088 C C . LYS A 1 138 ? -21.410 -10.906 24.273 1.00 50.25 138 LYS A C 1
ATOM 1090 O O . LYS A 1 138 ? -20.338 -11.426 24.593 1.00 50.25 138 LYS A O 1
ATOM 1095 N N . PRO A 1 139 ? -22.156 -10.191 25.140 1.00 54.25 139 PRO A N 1
ATOM 1096 C CA . PRO A 1 139 ? -21.798 -10.067 26.551 1.00 54.25 139 PRO A CA 1
ATOM 1097 C C . PRO A 1 139 ? -21.686 -11.462 27.172 1.00 54.25 139 PRO A C 1
ATOM 1099 O O . PRO A 1 139 ? -22.534 -12.319 26.911 1.00 54.25 139 PRO A O 1
ATOM 1102 N N . SER A 1 140 ? -20.636 -11.709 27.958 1.00 56.56 140 SER A N 1
ATOM 1103 C CA . SER A 1 140 ? -20.491 -12.965 28.695 1.00 56.56 140 SER A CA 1
ATOM 1104 C C . SER A 1 140 ? -21.672 -13.144 29.655 1.00 56.56 140 SER A C 1
ATOM 1106 O O . SER A 1 140 ? -22.137 -12.184 30.269 1.00 56.56 140 SER A O 1
ATOM 1108 N N . SER A 1 141 ? -22.168 -14.378 29.801 1.00 59.78 141 SER A N 1
ATOM 1109 C CA . SER A 1 141 ? -23.313 -14.685 30.675 1.00 59.78 141 SER A CA 1
ATOM 1110 C C . SER A 1 141 ? -23.069 -14.346 32.150 1.00 59.78 141 SER A C 1
ATOM 1112 O O . SER A 1 141 ? -24.025 -14.251 32.910 1.00 59.78 141 SER A O 1
ATOM 1114 N N . GLU A 1 142 ? -21.815 -14.148 32.565 1.00 60.19 142 GLU A N 1
ATOM 1115 C CA . GLU A 1 142 ? -21.459 -13.652 33.902 1.00 60.19 142 GLU A CA 1
ATOM 1116 C C . GLU A 1 142 ? -21.983 -12.236 34.157 1.00 60.19 142 GLU A C 1
ATOM 1118 O O . GLU A 1 142 ? -22.543 -11.990 35.219 1.00 60.19 142 GLU A O 1
ATOM 1123 N N . ALA A 1 143 ? -21.939 -11.344 33.161 1.00 59.00 143 ALA A N 1
ATOM 1124 C CA . ALA A 1 143 ? -22.463 -9.982 33.297 1.00 59.00 143 ALA A CA 1
ATOM 1125 C C . ALA A 1 143 ? -23.996 -9.940 33.451 1.00 59.00 143 ALA A C 1
ATOM 1127 O O . ALA A 1 143 ? -24.545 -8.969 33.959 1.00 59.00 143 ALA A O 1
ATOM 1128 N N . ILE A 1 144 ? -24.691 -10.999 33.019 1.00 60.25 144 ILE A N 1
ATOM 1129 C CA . ILE A 1 144 ? -26.143 -11.155 33.190 1.00 60.25 144 ILE A CA 1
ATOM 1130 C C . ILE A 1 144 ? -26.464 -11.720 34.584 1.00 60.25 144 ILE A C 1
ATOM 1132 O O . ILE A 1 144 ? -27.506 -11.390 35.141 1.00 60.25 144 ILE A O 1
ATOM 1136 N N . ARG A 1 145 ? -25.574 -12.533 35.176 1.00 59.31 145 ARG A N 1
ATOM 1137 C CA . ARG A 1 145 ? -25.769 -13.121 36.516 1.00 59.31 145 ARG A CA 1
ATOM 1138 C C . ARG A 1 145 ? -25.489 -12.150 37.663 1.00 59.31 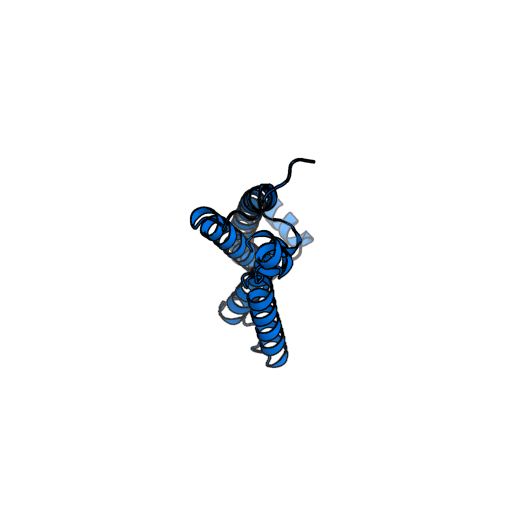145 ARG A C 1
ATOM 1140 O O . ARG A 1 145 ? -26.028 -12.371 38.731 1.00 59.31 145 ARG A O 1
ATOM 1147 N N . GLU A 1 146 ? -24.678 -11.113 37.460 1.00 60.94 146 GLU A N 1
ATOM 1148 C CA . GLU A 1 146 ? -24.436 -10.070 38.478 1.00 60.94 146 GLU A CA 1
ATOM 1149 C C . GLU A 1 146 ? -25.493 -8.948 38.471 1.00 60.94 146 GLU A C 1
ATOM 1151 O O . GLU A 1 146 ? -25.537 -8.130 39.386 1.00 60.94 146 GLU A O 1
ATOM 1156 N N . ALA A 1 147 ? -26.343 -8.896 37.440 1.00 59.84 147 ALA A N 1
ATOM 1157 C CA . ALA A 1 147 ? -27.417 -7.909 37.303 1.00 59.84 147 ALA A CA 1
ATOM 1158 C C . ALA A 1 147 ? -28.775 -8.386 37.864 1.00 59.84 147 ALA A C 1
ATOM 1160 O O . ALA A 1 147 ? -29.755 -7.644 37.791 1.00 59.84 147 ALA A O 1
ATOM 1161 N N . HIS A 1 148 ? -28.832 -9.611 38.391 1.00 49.97 148 HIS A N 1
ATOM 1162 C CA . HIS A 1 148 ? -29.997 -10.250 39.007 1.00 49.97 148 HIS A CA 1
ATOM 1163 C C . HIS A 1 148 ? -29.639 -10.715 40.418 1.00 49.97 148 HIS A C 1
ATOM 1165 O O . HIS A 1 148 ? -30.537 -10.653 41.286 1.00 49.97 148 HIS A O 1
#

Radius of gyration: 21.03 Å; chains: 1; bounding box: 55×32×60 Å

Organism: NCBI:txid1247513

Secondary structure (DSSP, 8-state):
----------HHHHHHHHHHHHHHHHHHHHHHHHHHHSPPHHHHHHHHHTT---HHHHHHHHHHHHHHHHHHHHHHHHHHHHTTS-HHHHHHHHTHHHHHHHHHHHH-TTT-----HHHHHHHHHHHHHHHHHHSPPPPPHHHHHS--

InterPro domains:
  IPR000390 Small drug/metabolite transporter protein family [PTHR30561] (9-140)
  IPR037185 Multidrug transporter EmrE superfamily [SSF103481] (58-138)

pLDDT: mean 86.42, std 14.06, range [41.59, 98.44]

Foldseek 3Di:
DDDLDPDPQDPVLVVLLVLLLLLLLLLVLLLVLLVVQADDPVVNVVCVVVVNDDPSNVSSVVSNVSNVVSNVVSVVSLVVSVVRDDPLLSVLSSLVSVVSNVVCQCPPPSNVDDDDPVVVVVSVVSVVSNVVSPDDDDPDCVVVVVVD

Sequence (148 aa):
MKQAQLNPISARTWLILLLAIILTAIGQIFMKLSAVQLSAWGELVQSIYAWQLSSEDIRGLLDFSVGITCYFLSMLLWIYVLSFLKLSRAYPLLSLAYVFVYLGAVFWPGLNEDFSMQKNLGILIIIVGVIIVSMPSKPSSEAIREAH